Protein AF-A0A3D3V9E7-F1 (afdb_monomer_lite)

Sequence (56 aa):
MDGMKPGDRLPFSAIDDRKPLVLPDGAKLVLWPILALEVWDIVRAMARMVIPPPQG

Secondary structure (DSSP, 8-state):
-PPPPTTPPPPP--STTSPP-PPGGG---------------TTS-------PPPP-

Foldseek 3Di:
DDDDDPPDDDDDDDPVNDDDDQDPPRDDDDDDDDDDDDDDDPVDDDPDDPPPPDDD

pLDDT: mean 82.91, std 13.8, range [51.34, 96.0]

Radius of gyration: 20.37 Å; chains: 1; bounding box: 49×37×45 Å

Structure (mmCIF, N/CA/C/O backbone):
data_AF-A0A3D3V9E7-F1
#
_entry.id   AF-A0A3D3V9E7-F1
#
loop_
_atom_site.group_PDB
_atom_site.id
_atom_site.type_symbol
_atom_site.label_atom_id
_atom_site.label_alt_id
_atom_site.label_comp_id
_atom_site.label_asym_id
_atom_site.label_entity_id
_atom_site.label_seq_id
_atom_site.pdbx_PDB_ins_code
_atom_site.Cartn_x
_atom_site.Cartn_y
_atom_site.Cartn_z
_atom_site.occupancy
_atom_site.B_iso_or_equiv
_atom_site.auth_seq_id
_atom_site.auth_comp_id
_atom_site.auth_asym_id
_atom_site.auth_atom_id
_atom_site.pdbx_PDB_model_num
ATOM 1 N N . MET A 1 1 ? -3.254 30.289 5.997 1.00 51.34 1 MET A N 1
ATOM 2 C CA . MET A 1 1 ? -2.969 28.961 6.572 1.00 51.34 1 MET A CA 1
ATOM 3 C C . MET A 1 1 ? -1.666 28.513 5.953 1.00 51.34 1 MET A C 1
ATOM 5 O O . MET A 1 1 ? -1.607 28.454 4.732 1.00 51.34 1 MET A O 1
ATOM 9 N N . ASP A 1 2 ? -0.616 28.352 6.753 1.00 75.94 2 ASP A N 1
ATOM 10 C CA . ASP A 1 2 ? 0.673 27.884 6.238 1.00 75.94 2 ASP A CA 1
ATOM 11 C C . ASP A 1 2 ? 0.525 26.388 5.914 1.00 75.94 2 ASP A C 1
ATOM 13 O O . ASP A 1 2 ? 0.135 25.604 6.779 1.00 75.94 2 ASP A O 1
ATOM 17 N N . GLY A 1 3 ? 0.683 26.020 4.643 1.00 84.25 3 GLY A N 1
ATOM 18 C CA . GLY A 1 3 ? 0.549 24.635 4.190 1.00 84.25 3 GLY A CA 1
ATOM 19 C C . GLY A 1 3 ? 1.759 23.795 4.603 1.00 84.25 3 GLY A C 1
ATOM 20 O O . GLY A 1 3 ? 2.836 24.338 4.862 1.00 84.25 3 GLY A O 1
ATOM 21 N N . MET A 1 4 ? 1.600 22.467 4.638 1.00 91.06 4 MET A N 1
ATOM 22 C CA . MET A 1 4 ? 2.743 21.561 4.812 1.00 91.06 4 MET A CA 1
ATOM 23 C C . MET A 1 4 ? 3.774 21.787 3.707 1.00 91.06 4 MET A C 1
ATOM 25 O O . MET A 1 4 ? 3.432 21.881 2.524 1.00 91.06 4 MET A O 1
ATOM 29 N N . LYS A 1 5 ? 5.041 21.855 4.102 1.00 91.94 5 LYS A N 1
ATOM 30 C CA . LYS A 1 5 ? 6.193 21.914 3.202 1.00 91.94 5 LYS A CA 1
ATOM 31 C C . LYS A 1 5 ? 6.599 20.479 2.830 1.00 91.94 5 LYS A C 1
ATOM 33 O O . LYS A 1 5 ? 6.344 19.563 3.606 1.00 91.94 5 LYS A O 1
ATOM 38 N N . PRO A 1 6 ? 7.271 20.242 1.688 1.00 88.75 6 PRO A N 1
ATOM 39 C CA . PRO A 1 6 ? 7.615 18.886 1.237 1.00 88.75 6 PRO A CA 1
ATOM 40 C C . PRO A 1 6 ? 8.434 18.033 2.222 1.00 88.75 6 PRO A C 1
ATOM 42 O O . PRO A 1 6 ? 8.392 16.810 2.148 1.00 88.75 6 PRO A O 1
ATOM 45 N N . GLY A 1 7 ? 9.198 18.663 3.122 1.00 89.88 7 GLY A N 1
ATOM 46 C CA . GLY A 1 7 ? 9.977 17.966 4.151 1.00 89.88 7 GLY A CA 1
ATOM 47 C C . GLY A 1 7 ? 9.208 17.674 5.442 1.00 89.88 7 GLY A C 1
ATOM 48 O O . GLY A 1 7 ? 9.703 16.923 6.285 1.00 89.88 7 GLY A O 1
ATOM 49 N N . ASP A 1 8 ? 8.021 18.255 5.609 1.00 93.94 8 ASP A N 1
ATOM 50 C CA . ASP A 1 8 ? 7.227 18.079 6.816 1.00 93.94 8 ASP A CA 1
ATOM 51 C C . ASP A 1 8 ? 6.640 16.668 6.836 1.00 93.94 8 ASP A C 1
ATOM 53 O O . ASP A 1 8 ? 6.062 16.182 5.861 1.00 93.94 8 ASP A O 1
ATOM 57 N N . ARG A 1 9 ? 6.790 15.986 7.971 1.00 90.81 9 ARG A N 1
ATOM 58 C CA . ARG A 1 9 ? 6.200 14.663 8.161 1.00 90.81 9 ARG A CA 1
ATOM 59 C C . ARG A 1 9 ? 4.779 14.798 8.678 1.00 90.81 9 ARG A C 1
ATOM 61 O O . ARG A 1 9 ? 4.492 15.629 9.538 1.00 90.81 9 ARG A O 1
ATOM 68 N N . LEU A 1 10 ? 3.912 13.909 8.206 1.00 90.81 10 LEU A N 1
ATOM 69 C CA . LEU A 1 10 ? 2.627 13.688 8.852 1.00 90.81 10 LEU A CA 1
ATOM 70 C C . LEU A 1 10 ? 2.856 13.201 10.293 1.00 90.81 10 LEU A C 1
ATOM 72 O O . LEU A 1 10 ? 3.797 12.434 10.530 1.00 90.81 10 LEU A O 1
ATOM 76 N N . PRO A 1 11 ? 2.002 13.606 11.248 1.00 90.75 11 PRO A N 1
ATOM 77 C CA . PRO A 1 11 ? 2.000 13.015 12.576 1.00 90.75 11 PRO A CA 1
ATOM 78 C C . PRO A 1 11 ? 1.875 11.494 12.488 1.00 90.75 11 PRO A C 1
ATOM 80 O O . PRO A 1 11 ? 1.132 10.962 11.658 1.00 90.75 11 PRO A O 1
ATOM 83 N N . PHE A 1 12 ? 2.604 10.793 13.353 1.00 91.94 12 PHE A N 1
ATOM 84 C CA . PHE A 1 12 ? 2.447 9.352 13.481 1.00 91.94 12 PHE A CA 1
ATOM 85 C C . PHE A 1 12 ? 1.009 9.021 13.905 1.00 91.94 12 PHE A C 1
ATOM 87 O O . PHE A 1 12 ? 0.449 9.676 14.780 1.00 91.94 12 PHE A O 1
ATOM 94 N N . SER A 1 13 ? 0.430 7.994 13.285 1.00 92.56 13 SER A N 1
ATOM 95 C CA . SER A 1 13 ? -0.878 7.446 13.643 1.00 92.56 13 SER A CA 1
ATOM 96 C C . SER A 1 13 ? -0.750 5.932 13.745 1.00 92.56 13 SER A C 1
ATOM 98 O O . SER A 1 13 ? -0.500 5.249 12.733 1.00 92.56 13 SER A O 1
ATOM 100 N N . ALA A 1 14 ? -0.898 5.421 14.970 1.00 94.31 14 ALA A N 1
ATOM 101 C CA . ALA A 1 14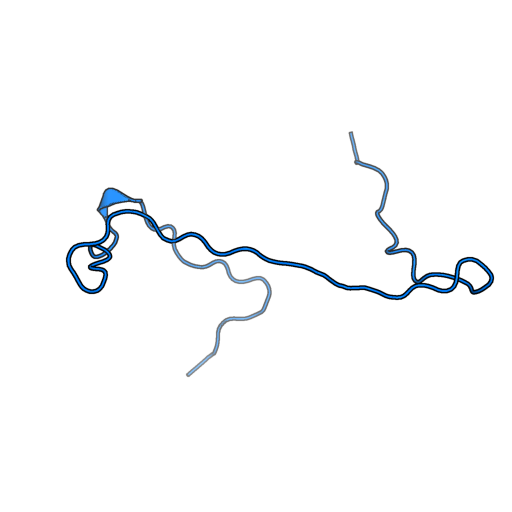 ? -0.889 3.991 15.229 1.00 94.31 14 ALA A CA 1
ATOM 102 C C . ALA A 1 14 ? -2.100 3.331 14.555 1.00 94.31 14 ALA A C 1
ATOM 104 O O . ALA A 1 14 ? -3.055 4.000 14.159 1.00 94.31 14 ALA A O 1
ATOM 105 N N . ILE A 1 15 ? -2.041 2.020 14.323 1.00 91.31 15 ILE A N 1
ATOM 106 C CA . ILE A 1 15 ? -3.105 1.324 13.583 1.00 91.31 15 ILE A CA 1
ATOM 107 C C . ILE A 1 15 ? -4.427 1.299 14.358 1.00 91.31 15 ILE A C 1
ATOM 109 O O . ILE A 1 15 ? -5.492 1.387 13.753 1.00 91.31 15 ILE A O 1
ATOM 113 N N . ASP A 1 16 ? -4.333 1.234 15.680 1.00 93.62 16 ASP A N 1
ATOM 114 C CA . ASP A 1 16 ? -5.416 1.272 16.656 1.00 93.62 16 ASP A CA 1
ATOM 115 C C . ASP A 1 16 ? -6.052 2.664 16.801 1.00 93.62 16 ASP A C 1
ATOM 117 O O . ASP A 1 16 ? -7.244 2.753 17.086 1.00 93.62 16 ASP A O 1
ATOM 121 N N . ASP A 1 17 ? -5.312 3.735 16.492 1.00 94.00 17 ASP A N 1
ATOM 122 C CA . ASP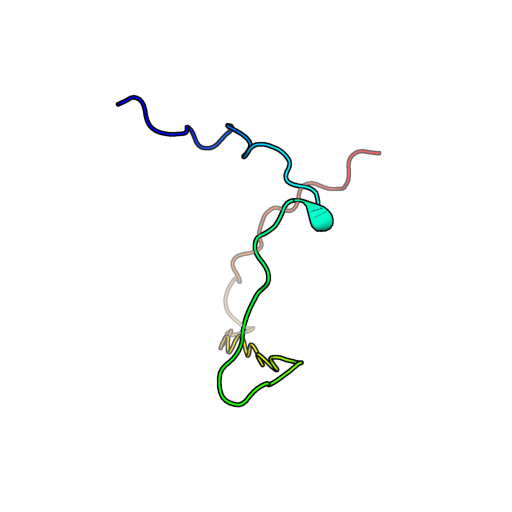 A 1 17 ? -5.841 5.108 16.475 1.00 94.00 17 ASP A CA 1
ATOM 123 C C . ASP A 1 17 ? -6.685 5.413 15.224 1.00 94.00 17 ASP A C 1
ATOM 125 O O . ASP A 1 17 ? -7.362 6.444 15.139 1.00 94.00 17 ASP A O 1
ATOM 129 N N . ARG A 1 18 ? -6.618 4.562 14.193 1.00 92.31 18 ARG A N 1
ATOM 130 C CA . ARG A 1 18 ? -7.284 4.821 12.910 1.00 92.31 18 ARG A CA 1
ATOM 131 C C . ARG A 1 18 ? -8.760 4.472 12.998 1.00 92.31 18 ARG A C 1
ATOM 133 O O . ARG A 1 18 ? -9.152 3.419 13.494 1.00 92.31 18 ARG A O 1
ATOM 140 N N . LYS A 1 19 ? -9.599 5.322 12.401 1.00 92.25 19 LYS A N 1
ATOM 141 C CA . LYS A 1 19 ? -11.020 5.009 12.219 1.00 92.25 19 LYS A CA 1
ATOM 142 C C . LYS A 1 19 ? -11.166 3.685 11.443 1.00 92.25 19 LYS A C 1
ATOM 144 O O . LYS A 1 19 ? -10.520 3.542 10.401 1.00 92.25 19 LYS A O 1
ATOM 149 N N . PRO A 1 20 ? -12.038 2.755 11.883 1.00 90.25 20 PRO A N 1
ATOM 150 C CA . PRO A 1 20 ? -12.272 1.506 11.168 1.00 90.25 20 PRO A CA 1
ATOM 151 C C . PRO A 1 20 ? -12.681 1.743 9.711 1.00 90.25 20 PRO A C 1
ATOM 153 O O . PRO A 1 20 ? -13.597 2.522 9.430 1.00 90.25 20 PRO A O 1
ATOM 156 N N . LEU A 1 21 ? -12.015 1.050 8.785 1.00 90.19 21 LEU A N 1
ATOM 157 C CA . LEU A 1 21 ? -12.378 1.053 7.371 1.00 90.19 21 LEU A CA 1
ATOM 158 C C . LEU A 1 21 ? -13.569 0.109 7.161 1.00 90.19 21 LEU A C 1
ATOM 160 O O . LEU A 1 21 ? -13.421 -1.111 7.213 1.00 90.19 21 LEU A O 1
ATOM 164 N N . VAL A 1 22 ? -14.755 0.676 6.940 1.00 93.81 22 VAL A N 1
ATOM 165 C CA . VAL A 1 22 ? -15.973 -0.083 6.627 1.00 93.81 22 VAL A CA 1
ATOM 166 C C . VAL A 1 22 ? -16.134 -0.139 5.115 1.00 93.81 22 VAL A C 1
ATOM 168 O O . VAL A 1 22 ? -16.278 0.897 4.468 1.00 93.81 22 VAL A O 1
ATOM 171 N N . LEU A 1 23 ? -16.091 -1.346 4.556 1.00 95.12 23 LEU A N 1
ATOM 172 C CA . LEU A 1 23 ? -16.277 -1.574 3.127 1.00 95.12 23 LEU A CA 1
ATOM 173 C C . LEU A 1 23 ? -17.756 -1.850 2.806 1.00 95.12 23 LEU A C 1
ATOM 175 O O . LEU A 1 23 ? -18.480 -2.352 3.675 1.00 95.12 23 LEU A O 1
ATOM 179 N N . PRO A 1 24 ? -18.206 -1.565 1.568 1.00 95.25 24 PRO A N 1
ATOM 180 C CA . PRO A 1 24 ? -19.515 -1.996 1.089 1.00 95.25 24 PRO A CA 1
ATOM 181 C C . PRO A 1 24 ? -19.723 -3.503 1.273 1.00 95.25 24 PRO A C 1
ATOM 183 O O . PRO A 1 24 ? -18.763 -4.279 1.277 1.00 95.25 24 PRO 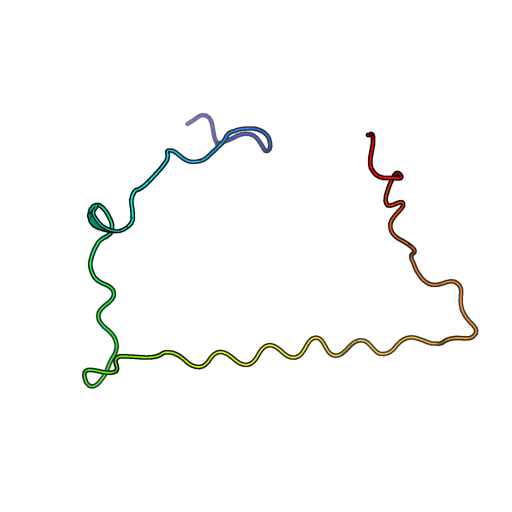A O 1
ATOM 186 N N . ASP A 1 25 ? -20.980 -3.903 1.465 1.00 95.38 25 ASP A N 1
ATOM 187 C CA . ASP A 1 25 ? -21.413 -5.306 1.558 1.00 95.38 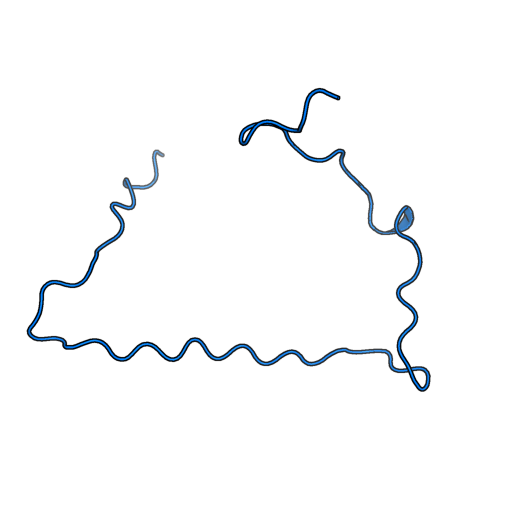25 ASP A CA 1
ATOM 188 C C . ASP A 1 25 ? -20.692 -6.146 2.632 1.00 95.38 25 ASP A C 1
ATOM 190 O O . ASP A 1 25 ? -20.687 -7.374 2.597 1.00 95.38 25 ASP A O 1
ATOM 194 N N . GLY A 1 26 ? -20.072 -5.492 3.620 1.00 94.94 26 GLY A N 1
ATOM 195 C CA . GLY A 1 26 ? -19.354 -6.167 4.701 1.00 94.94 26 GLY A CA 1
ATOM 196 C C . GLY A 1 26 ? -18.024 -6.803 4.283 1.00 94.94 26 GLY A C 1
ATOM 197 O O . GLY A 1 26 ? -17.497 -7.633 5.033 1.00 94.94 26 GLY A O 1
ATOM 198 N N . ALA A 1 27 ? -17.463 -6.413 3.131 1.00 96.00 27 ALA A N 1
ATOM 199 C CA . ALA A 1 27 ? -16.189 -6.932 2.643 1.00 96.00 27 ALA A CA 1
ATOM 200 C C . ALA A 1 27 ? -15.048 -6.739 3.664 1.00 96.00 27 ALA A C 1
ATOM 202 O O . ALA A 1 27 ? -15.029 -5.792 4.455 1.00 96.00 27 ALA A O 1
ATOM 203 N N . LYS A 1 28 ? -14.080 -7.664 3.650 1.00 93.75 28 LYS A N 1
ATOM 204 C CA . LYS A 1 28 ? -12.927 -7.684 4.577 1.00 93.75 28 LYS A CA 1
ATOM 205 C C . LYS A 1 28 ? -11.579 -7.479 3.894 1.00 93.75 28 LYS A C 1
ATOM 207 O O . LYS A 1 28 ? -10.584 -7.257 4.574 1.00 93.75 28 LYS A O 1
ATOM 212 N N . LEU A 1 29 ? -11.549 -7.559 2.568 1.00 93.12 29 LEU A N 1
ATOM 213 C CA . LEU A 1 29 ? -10.343 -7.469 1.761 1.00 93.12 29 LEU A CA 1
ATOM 214 C C . LEU A 1 29 ? -10.636 -6.637 0.515 1.00 93.12 29 LEU A C 1
ATOM 216 O O . LEU A 1 29 ? -11.637 -6.867 -0.161 1.00 93.12 29 LEU A O 1
ATOM 220 N N . VAL A 1 30 ? -9.737 -5.708 0.204 1.00 93.12 30 VAL A N 1
ATOM 221 C CA . VAL A 1 30 ? -9.705 -5.013 -1.085 1.00 93.12 30 VAL A CA 1
ATOM 222 C C . VAL A 1 30 ? -8.568 -5.612 -1.899 1.00 93.12 30 VAL A C 1
ATOM 224 O O . VAL A 1 30 ? -7.418 -5.591 -1.465 1.00 93.12 30 VAL A O 1
ATOM 227 N N . LEU A 1 31 ? -8.884 -6.138 -3.080 1.00 93.62 31 LEU A N 1
ATOM 228 C CA . LEU A 1 31 ? -7.882 -6.498 -4.077 1.00 93.62 31 LEU A CA 1
ATOM 229 C C . LEU A 1 31 ? -7.731 -5.322 -5.038 1.00 93.62 31 LEU A C 1
ATOM 231 O O . LEU A 1 31 ? -8.680 -4.959 -5.728 1.00 93.62 31 LEU A O 1
ATOM 235 N N . TRP A 1 32 ? -6.543 -4.723 -5.066 1.00 94.31 32 TRP A N 1
ATOM 236 C CA . TRP A 1 32 ? -6.234 -3.578 -5.919 1.00 94.31 32 TRP A CA 1
ATOM 237 C C . TRP A 1 32 ? -5.060 -3.925 -6.845 1.00 94.31 32 TRP A C 1
ATOM 239 O O . TRP A 1 32 ? -3.905 -3.652 -6.506 1.00 94.31 32 TRP A O 1
ATOM 249 N N . PRO A 1 33 ? -5.311 -4.600 -7.982 1.00 94.12 33 PRO A N 1
ATOM 250 C CA . PRO A 1 33 ? -4.254 -4.924 -8.927 1.00 94.12 33 PRO A CA 1
ATOM 251 C C . PRO A 1 33 ? -3.767 -3.641 -9.606 1.00 94.12 33 PRO A C 1
ATOM 253 O O . PRO A 1 33 ? -4.517 -2.972 -10.315 1.00 94.12 33 PRO A O 1
ATOM 256 N N . ILE A 1 34 ? -2.498 -3.304 -9.392 1.00 94.12 34 ILE A N 1
ATOM 257 C CA . ILE A 1 34 ? -1.833 -2.199 -10.085 1.00 94.12 34 ILE A CA 1
ATOM 258 C C . ILE A 1 34 ? -1.000 -2.802 -11.204 1.00 94.12 34 ILE A C 1
ATOM 260 O O . ILE A 1 34 ? -0.086 -3.582 -10.945 1.00 94.12 34 ILE A O 1
ATOM 264 N N . LEU A 1 35 ? -1.299 -2.414 -12.439 1.00 93.12 35 LEU A N 1
ATOM 265 C CA . LEU A 1 35 ? -0.466 -2.721 -13.591 1.00 93.12 35 LEU A CA 1
ATOM 266 C C . LEU A 1 35 ? 0.141 -1.419 -14.106 1.00 93.12 35 LEU A C 1
ATOM 268 O O . LEU A 1 35 ? -0.535 -0.625 -14.757 1.00 93.12 35 LEU A O 1
ATOM 272 N N . ALA A 1 36 ? 1.422 -1.208 -13.816 1.00 90.56 36 ALA A N 1
ATOM 273 C CA . ALA A 1 36 ? 2.202 -0.203 -14.520 1.00 90.56 36 ALA A CA 1
ATOM 274 C C . ALA A 1 36 ? 2.545 -0.766 -15.905 1.00 90.56 36 ALA A C 1
ATOM 276 O O . ALA A 1 36 ? 3.407 -1.636 -16.031 1.00 90.56 36 ALA A O 1
ATOM 277 N N . LEU A 1 37 ? 1.820 -0.324 -16.934 1.00 89.19 37 LEU A N 1
ATOM 278 C CA . LEU A 1 37 ? 2.153 -0.639 -18.318 1.00 89.19 37 LEU A CA 1
ATOM 279 C C . LEU A 1 37 ? 3.029 0.475 -18.872 1.00 89.19 37 LEU A C 1
ATOM 281 O O . LEU A 1 37 ? 2.549 1.561 -19.193 1.00 89.19 37 LEU A O 1
ATOM 285 N N . GLU A 1 38 ? 4.308 0.175 -19.014 1.00 82.75 38 GLU A N 1
ATOM 286 C CA . GLU A 1 38 ? 5.267 1.084 -19.615 1.00 82.75 38 GLU A CA 1
ATOM 287 C C . GLU A 1 38 ? 5.808 0.449 -20.894 1.00 82.75 38 GLU A C 1
ATOM 289 O O . GLU A 1 38 ? 6.353 -0.656 -20.883 1.00 82.75 38 GLU A O 1
ATOM 294 N N . VAL A 1 39 ? 5.629 1.141 -22.018 1.00 79.88 39 VAL A N 1
ATOM 295 C CA . VAL A 1 39 ? 6.177 0.716 -23.308 1.00 79.88 39 VAL A CA 1
ATOM 296 C C . VAL A 1 39 ? 7.512 1.422 -23.495 1.00 79.88 39 VAL A C 1
ATOM 298 O O . VAL A 1 39 ? 7.557 2.594 -23.868 1.00 79.88 39 VAL A O 1
ATOM 301 N N . TRP A 1 40 ? 8.601 0.708 -23.220 1.00 79.00 40 TRP A N 1
ATOM 302 C CA . TRP A 1 40 ? 9.955 1.218 -23.408 1.00 79.00 40 TRP A CA 1
ATOM 303 C C . TRP A 1 40 ? 10.564 0.693 -24.702 1.00 79.00 40 TRP A C 1
ATOM 305 O O . TRP A 1 40 ? 10.529 -0.502 -24.987 1.00 79.00 40 TRP A O 1
ATOM 315 N N . ASP A 1 41 ? 11.170 1.600 -25.460 1.00 76.25 41 ASP A N 1
ATOM 316 C CA . ASP A 1 41 ? 12.007 1.246 -26.598 1.00 76.25 41 ASP A CA 1
ATOM 317 C C . ASP A 1 41 ? 13.441 0.991 -26.110 1.00 76.25 41 ASP A C 1
ATOM 319 O O . ASP A 1 41 ? 14.138 1.926 -25.709 1.00 76.25 41 ASP A O 1
ATOM 323 N N . ILE A 1 42 ? 13.883 -0.272 -26.144 1.00 70.31 42 ILE A N 1
ATOM 324 C CA . ILE A 1 42 ? 15.217 -0.687 -25.679 1.00 70.31 42 ILE A CA 1
ATOM 325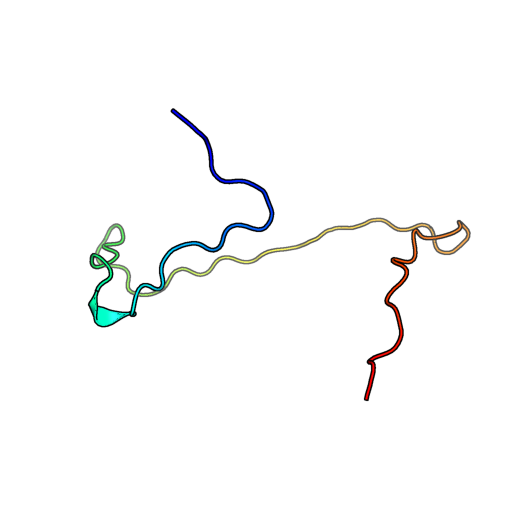 C C . ILE A 1 42 ? 16.356 -0.053 -26.489 1.00 70.31 42 ILE A C 1
ATOM 327 O O . ILE A 1 42 ? 17.487 0.002 -26.004 1.00 70.31 42 ILE A O 1
ATOM 331 N N . VAL A 1 43 ? 16.081 0.443 -27.704 1.00 84.31 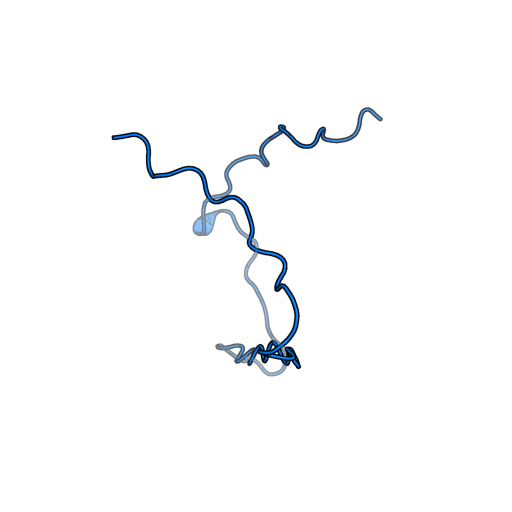43 VAL A N 1
ATOM 332 C CA . VAL A 1 43 ? 17.106 1.108 -28.523 1.00 84.31 43 VAL A CA 1
ATOM 333 C C . VAL A 1 43 ? 17.278 2.589 -28.182 1.00 84.31 43 VAL A C 1
ATOM 335 O O . VAL A 1 43 ? 18.202 3.229 -28.684 1.00 84.31 43 VAL A O 1
ATOM 338 N N . ARG A 1 44 ? 16.421 3.158 -27.327 1.00 74.50 44 ARG A N 1
ATOM 339 C CA . ARG A 1 44 ? 16.504 4.560 -26.898 1.00 74.50 44 ARG A CA 1
ATOM 340 C C . ARG A 1 44 ? 17.067 4.652 -25.485 1.00 74.50 44 ARG A C 1
ATOM 342 O O . ARG A 1 44 ? 16.892 3.759 -24.660 1.00 74.50 44 ARG A O 1
ATOM 349 N N . ALA A 1 45 ? 17.742 5.761 -25.190 1.00 63.09 45 ALA A N 1
ATOM 350 C CA . ALA A 1 45 ? 18.218 6.033 -23.841 1.00 63.09 45 ALA A CA 1
ATOM 351 C C . ALA A 1 45 ? 17.023 6.081 -22.873 1.00 63.09 45 ALA A C 1
ATOM 353 O O . ALA A 1 45 ? 16.169 6.960 -22.967 1.00 63.09 45 ALA A O 1
ATOM 354 N N . MET A 1 46 ? 16.962 5.122 -21.950 1.00 71.75 46 MET A N 1
ATOM 355 C CA . MET A 1 46 ? 15.973 5.121 -20.874 1.00 71.75 46 MET A CA 1
ATOM 356 C C . MET A 1 46 ? 16.363 6.161 -19.821 1.00 71.75 46 MET A C 1
ATOM 358 O O . MET A 1 46 ? 17.548 6.320 -19.512 1.00 71.75 46 MET A O 1
ATOM 362 N N . ALA A 1 47 ? 15.375 6.834 -19.227 1.00 65.12 47 ALA A N 1
ATOM 363 C CA . ALA A 1 47 ? 15.591 7.694 -18.069 1.00 65.12 47 ALA A CA 1
ATOM 364 C C . ALA A 1 47 ? 16.018 6.827 -16.875 1.00 65.12 47 ALA A C 1
ATOM 366 O O . ALA A 1 47 ? 15.195 6.307 -16.126 1.00 65.12 47 ALA A O 1
ATOM 367 N N . ARG A 1 48 ? 17.327 6.624 -16.708 1.00 63.81 48 ARG A N 1
ATOM 368 C CA . ARG A 1 48 ? 17.863 6.027 -15.488 1.00 63.81 48 ARG A CA 1
ATOM 369 C C . ARG A 1 48 ? 17.715 7.068 -14.391 1.00 63.81 48 ARG A C 1
ATOM 371 O O . ARG A 1 48 ? 18.340 8.125 -14.465 1.00 63.81 48 ARG A O 1
ATOM 378 N N . MET A 1 49 ? 16.909 6.782 -13.373 1.00 58.62 49 MET A N 1
ATOM 379 C CA . MET A 1 49 ? 17.052 7.522 -12.127 1.00 58.62 49 MET A CA 1
ATOM 380 C C . MET A 1 49 ? 18.497 7.345 -11.659 1.00 58.62 49 MET A C 1
ATOM 382 O O . MET A 1 49 ? 19.000 6.221 -11.595 1.00 58.62 49 MET A O 1
ATOM 386 N N . VAL A 1 50 ? 19.177 8.455 -11.369 1.00 58.22 50 VAL A N 1
ATOM 387 C CA . VAL A 1 50 ? 20.426 8.422 -10.611 1.00 58.22 50 VAL A CA 1
ATOM 388 C C . VAL A 1 50 ? 20.042 7.918 -9.226 1.00 58.22 50 VAL A C 1
ATOM 390 O O . VAL A 1 50 ? 19.593 8.687 -8.385 1.00 58.22 50 VAL A O 1
ATOM 393 N N . ILE A 1 51 ? 20.136 6.607 -9.016 1.00 62.19 51 ILE A N 1
ATOM 394 C CA . ILE A 1 51 ? 20.124 6.026 -7.680 1.00 62.19 51 ILE A CA 1
ATOM 395 C C . ILE A 1 51 ? 21.561 6.193 -7.182 1.00 62.19 51 ILE A C 1
ATOM 397 O O . ILE A 1 51 ? 22.445 5.495 -7.689 1.00 62.19 51 ILE A O 1
ATOM 401 N N . PRO A 1 52 ? 21.851 7.144 -6.273 1.00 59.69 52 PRO A N 1
ATOM 402 C CA . PRO A 1 52 ? 23.155 7.169 -5.634 1.00 59.69 52 PRO A CA 1
ATOM 403 C C . PRO A 1 52 ? 23.381 5.815 -4.940 1.00 59.69 52 PRO A C 1
ATOM 405 O O . PRO A 1 52 ? 22.428 5.248 -4.396 1.00 59.69 52 PRO A O 1
ATOM 408 N N . PRO A 1 53 ? 24.604 5.257 -4.992 1.00 56.84 53 PRO A N 1
ATOM 409 C CA . PRO A 1 53 ? 24.900 3.982 -4.350 1.00 56.84 53 PRO A CA 1
ATOM 410 C C . PRO A 1 53 ? 24.533 4.046 -2.859 1.00 56.84 53 PRO A C 1
ATOM 412 O O . PRO A 1 53 ? 24.643 5.123 -2.263 1.00 56.84 53 PRO A O 1
ATOM 415 N N . PRO A 1 54 ? 24.096 2.926 -2.251 1.00 65.62 54 PRO A N 1
ATOM 416 C CA . PRO A 1 54 ? 23.826 2.890 -0.821 1.00 65.62 54 PRO A CA 1
ATOM 417 C C . PRO A 1 54 ? 25.081 3.359 -0.077 1.00 65.62 54 PRO A C 1
ATOM 419 O O . PRO A 1 54 ? 26.150 2.767 -0.222 1.00 65.62 54 PRO A O 1
ATOM 422 N N . GLN A 1 55 ? 24.959 4.460 0.666 1.00 56.97 55 GLN A N 1
ATOM 423 C CA . GLN A 1 55 ? 25.979 4.855 1.628 1.00 56.97 55 GLN A CA 1
ATOM 424 C C . GLN A 1 55 ? 25.933 3.817 2.749 1.00 56.97 55 GLN A C 1
ATOM 426 O O . GLN A 1 55 ? 24.882 3.624 3.362 1.00 56.97 55 GLN A O 1
ATOM 431 N N . GLY A 1 56 ? 27.036 3.083 2.904 1.00 52.22 56 GLY A N 1
ATOM 432 C CA . GLY A 1 56 ? 27.260 2.201 4.048 1.00 52.22 56 GLY A CA 1
ATOM 433 C C . GLY A 1 56 ? 27.459 2.976 5.340 1.00 52.22 56 GLY A C 1
ATOM 434 O O . GLY A 1 56 ? 27.704 4.203 5.267 1.00 52.22 56 GLY A O 1
#